Protein AF-A0A0N4TG33-F1 (afdb_monomer_lite)

Secondary structure (DSSP, 8-state):
-PPTTSS--TT-TT--HHHHT---HHHHHHHHHHHHHHHHHHTGGGS-HHHHHHHHHHHHHHHT--

pLDDT: mean 94.69, std 6.24, range [63.03, 98.56]

Structure (mmCIF, N/CA/C/O backbone):
data_AF-A0A0N4TG33-F1
#
_entry.id   AF-A0A0N4TG33-F1
#
loop_
_atom_site.group_PDB
_atom_site.id
_atom_site.type_symbol
_atom_site.label_atom_id
_atom_site.label_alt_id
_atom_site.label_comp_id
_atom_site.label_asym_id
_atom_site.label_entity_id
_atom_site.label_seq_id
_atom_site.pdbx_PDB_ins_code
_atom_site.Cartn_x
_atom_site.Cartn_y
_atom_site.Cartn_z
_atom_site.occupancy
_atom_site.B_iso_or_equiv
_atom_site.auth_seq_id
_atom_site.auth_comp_id
_atom_site.auth_asym_id
_atom_site.auth_atom_id
_atom_site.pdbx_PDB_model_num
ATOM 1 N N . MET A 1 1 ? 10.002 -4.130 -2.890 1.00 63.03 1 MET A N 1
ATOM 2 C CA . MET A 1 1 ? 9.874 -4.240 -4.360 1.00 63.03 1 MET A CA 1
ATOM 3 C C . MET A 1 1 ? 10.839 -5.306 -4.850 1.00 63.03 1 MET A C 1
ATOM 5 O O . MET A 1 1 ? 11.861 -5.497 -4.200 1.00 63.03 1 MET A O 1
ATOM 9 N N . ALA A 1 2 ? 10.527 -5.999 -5.949 1.00 71.69 2 ALA A N 1
ATOM 10 C CA . ALA A 1 2 ? 11.500 -6.879 -6.595 1.00 71.69 2 ALA A CA 1
ATOM 11 C C . ALA A 1 2 ? 12.730 -6.058 -7.013 1.00 71.69 2 ALA A C 1
ATOM 13 O O . ALA A 1 2 ? 12.593 -4.937 -7.507 1.00 71.69 2 ALA A O 1
ATOM 14 N N . ASN A 1 3 ? 13.926 -6.598 -6.788 1.00 81.88 3 ASN A N 1
ATOM 15 C CA . ASN A 1 3 ? 15.155 -5.913 -7.170 1.00 81.88 3 ASN A CA 1
ATOM 16 C C . ASN A 1 3 ? 15.248 -5.860 -8.699 1.00 81.88 3 ASN A C 1
ATOM 18 O O . ASN A 1 3 ? 14.883 -6.821 -9.378 1.00 81.88 3 ASN A O 1
ATOM 22 N N . LEU A 1 4 ? 15.746 -4.752 -9.253 1.00 83.06 4 LEU A N 1
ATOM 23 C CA . LEU A 1 4 ? 15.956 -4.649 -10.697 1.00 83.06 4 LEU A CA 1
ATOM 24 C C . LEU A 1 4 ? 16.822 -5.825 -11.180 1.00 83.06 4 LEU A C 1
ATOM 26 O O . LEU A 1 4 ? 17.907 -6.059 -10.652 1.00 83.06 4 LEU A O 1
ATOM 30 N N . GLY A 1 5 ? 16.318 -6.570 -12.165 1.00 83.00 5 GLY A N 1
ATOM 31 C CA . GLY A 1 5 ? 16.988 -7.752 -12.715 1.00 83.00 5 GLY A CA 1
ATOM 32 C C . GLY A 1 5 ? 16.703 -9.068 -11.982 1.00 83.00 5 GLY A C 1
ATOM 33 O O . GLY A 1 5 ? 17.143 -10.112 -12.454 1.00 83.00 5 GLY A O 1
ATOM 34 N N . SER A 1 6 ? 15.937 -9.068 -10.881 1.00 92.19 6 SER A N 1
ATOM 35 C CA . SER A 1 6 ? 15.521 -10.316 -10.217 1.00 92.19 6 SER A CA 1
ATOM 36 C C . SER A 1 6 ? 14.365 -11.029 -10.926 1.00 92.19 6 SER A C 1
ATOM 38 O O . SER A 1 6 ? 14.053 -12.167 -10.587 1.00 92.19 6 SER A O 1
ATOM 40 N N . ILE A 1 7 ? 13.710 -10.368 -11.885 1.00 91.56 7 ILE A N 1
ATOM 41 C CA . ILE A 1 7 ? 12.670 -10.951 -12.741 1.00 91.56 7 ILE A CA 1
ATOM 42 C C . ILE A 1 7 ? 13.221 -11.034 -14.162 1.00 91.56 7 ILE A C 1
ATOM 44 O O . ILE A 1 7 ? 13.755 -10.058 -14.691 1.00 91.56 7 ILE A O 1
ATOM 48 N N . ASN A 1 8 ? 13.077 -12.204 -14.784 1.00 92.00 8 ASN A N 1
ATOM 49 C CA . ASN A 1 8 ? 13.479 -12.414 -16.167 1.00 92.00 8 ASN A CA 1
ATOM 50 C C . ASN A 1 8 ? 12.483 -11.743 -17.123 1.00 92.00 8 ASN A C 1
ATOM 52 O O . ASN A 1 8 ? 11.318 -12.127 -17.173 1.00 92.00 8 ASN A O 1
ATOM 56 N N . LEU A 1 9 ? 12.966 -10.780 -17.905 1.00 91.25 9 LEU A N 1
ATOM 57 C CA . LEU A 1 9 ? 12.195 -10.081 -18.939 1.00 91.25 9 LEU A CA 1
ATOM 58 C C . LEU A 1 9 ? 12.656 -10.428 -20.364 1.00 91.25 9 LEU A C 1
ATOM 60 O O . LEU A 1 9 ? 12.338 -9.722 -21.319 1.00 91.25 9 LEU A O 1
ATOM 64 N N . SER A 1 10 ? 13.427 -11.506 -20.525 1.00 93.06 10 SER A N 1
ATOM 65 C CA . SER A 1 10 ? 13.907 -11.952 -21.835 1.00 93.06 10 SER A CA 1
ATOM 66 C C . SER A 1 10 ? 12.733 -12.217 -22.779 1.00 93.06 10 SER A C 1
ATOM 68 O O . SER A 1 10 ? 11.807 -12.949 -22.438 1.00 93.06 10 SER A O 1
ATOM 70 N N . GLY A 1 11 ? 12.782 -11.631 -23.977 1.00 95.81 11 GLY A N 1
ATOM 71 C CA . GLY A 1 11 ? 11.712 -11.733 -24.975 1.00 95.81 11 GLY A CA 1
ATOM 72 C C . GLY A 1 11 ? 10.623 -10.658 -24.876 1.00 95.81 11 GLY A C 1
ATOM 73 O O . GLY A 1 11 ? 9.751 -10.628 -25.739 1.00 95.81 11 GLY A O 1
ATOM 74 N N . LEU A 1 12 ? 10.684 -9.752 -23.892 1.00 94.19 12 LEU A N 1
ATOM 75 C CA . LEU A 1 12 ? 9.766 -8.615 -23.763 1.00 94.19 12 LEU A CA 1
ATOM 76 C C . LEU A 1 12 ? 10.485 -7.299 -24.123 1.00 94.19 12 LEU A C 1
ATOM 78 O O . LEU A 1 12 ? 11.262 -6.787 -23.314 1.00 94.19 12 LEU A O 1
ATOM 82 N N . PRO A 1 13 ? 10.278 -6.737 -25.330 1.00 92.44 13 PRO A N 1
ATOM 83 C CA . PRO A 1 13 ? 10.892 -5.466 -25.708 1.00 92.44 13 PRO A CA 1
ATOM 84 C C . PRO A 1 13 ? 10.200 -4.274 -25.026 1.00 92.44 13 PRO A C 1
ATOM 86 O O . PRO A 1 13 ? 9.015 -4.331 -24.707 1.00 92.44 13 PRO A O 1
ATOM 89 N N . ASN A 1 14 ? 10.929 -3.162 -24.873 1.00 93.25 14 ASN A N 1
ATOM 90 C CA . ASN A 1 14 ? 10.408 -1.858 -24.424 1.00 93.25 14 ASN A CA 1
ATOM 91 C C . ASN A 1 14 ? 9.780 -1.830 -23.017 1.00 93.25 14 ASN A C 1
ATOM 93 O O . ASN A 1 14 ? 8.853 -1.064 -22.764 1.00 93.25 14 ASN A O 1
ATOM 97 N N . ILE A 1 15 ? 10.283 -2.640 -22.083 1.00 92.50 15 ILE A N 1
ATOM 98 C CA . ILE A 1 15 ? 9.774 -2.650 -20.709 1.00 92.50 15 ILE A CA 1
ATOM 99 C C . ILE A 1 15 ? 10.337 -1.486 -19.886 1.00 92.50 15 ILE A C 1
ATOM 101 O O . ILE A 1 15 ? 11.547 -1.370 -19.691 1.00 92.50 15 ILE A O 1
ATOM 105 N N . ASN A 1 16 ? 9.438 -0.681 -19.319 1.00 92.62 16 ASN A N 1
ATOM 106 C CA . ASN A 1 16 ? 9.765 0.306 -18.297 1.00 92.62 16 ASN A CA 1
ATOM 107 C C . ASN A 1 16 ? 9.632 -0.310 -16.895 1.00 92.62 16 ASN A C 1
ATOM 109 O O . ASN A 1 16 ? 8.561 -0.308 -16.290 1.00 92.62 16 ASN A O 1
ATOM 113 N N . TRP A 1 17 ? 10.734 -0.841 -16.364 1.00 91.12 17 TRP A N 1
ATOM 114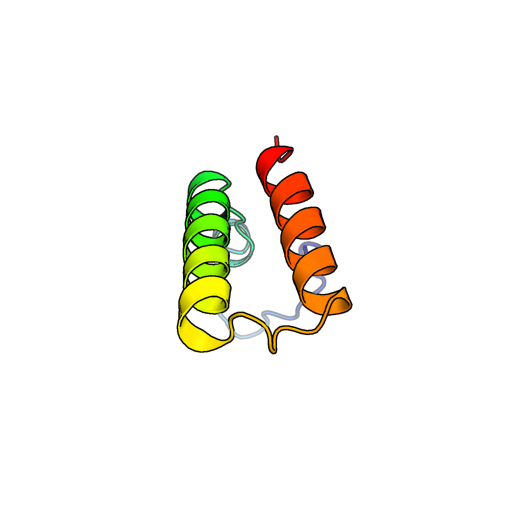 C CA . TRP A 1 17 ? 10.749 -1.459 -15.033 1.00 91.12 17 TRP A CA 1
ATOM 115 C C . TRP A 1 17 ? 10.318 -0.505 -13.914 1.00 91.12 17 TRP A C 1
ATOM 117 O O . TRP A 1 17 ? 9.624 -0.916 -12.985 1.00 91.12 17 TRP A O 1
ATOM 127 N N . ALA A 1 18 ? 10.741 0.759 -13.989 1.00 91.12 18 ALA A N 1
ATOM 128 C CA . ALA A 1 18 ? 10.476 1.742 -12.943 1.00 91.12 18 ALA A CA 1
ATOM 129 C C . ALA A 1 18 ? 8.979 2.042 -12.817 1.00 91.12 18 ALA A C 1
ATOM 131 O O . ALA A 1 18 ? 8.469 2.172 -11.710 1.00 91.12 18 ALA A O 1
ATOM 132 N N . GLU A 1 19 ? 8.279 2.105 -13.947 1.00 92.88 19 GLU A N 1
ATOM 133 C CA . GLU A 1 19 ? 6.829 2.278 -13.989 1.00 92.88 19 GLU A CA 1
ATOM 134 C C . GLU A 1 19 ? 6.093 1.017 -13.527 1.00 92.88 19 GLU A C 1
ATOM 136 O O . GLU A 1 19 ? 5.231 1.112 -12.655 1.00 92.88 19 GLU A O 1
ATOM 141 N N . LEU A 1 20 ? 6.491 -0.166 -14.016 1.00 91.94 20 LEU A N 1
ATOM 142 C CA . LEU A 1 20 ? 5.898 -1.448 -13.605 1.00 91.94 20 LEU A CA 1
ATOM 143 C C . LEU A 1 20 ? 5.975 -1.694 -12.095 1.00 91.94 20 LEU A C 1
ATOM 145 O O . LEU A 1 20 ? 5.066 -2.281 -11.517 1.00 91.94 20 LEU A O 1
ATOM 149 N N . MET A 1 21 ? 7.075 -1.278 -11.469 1.00 92.56 21 MET A N 1
ATOM 1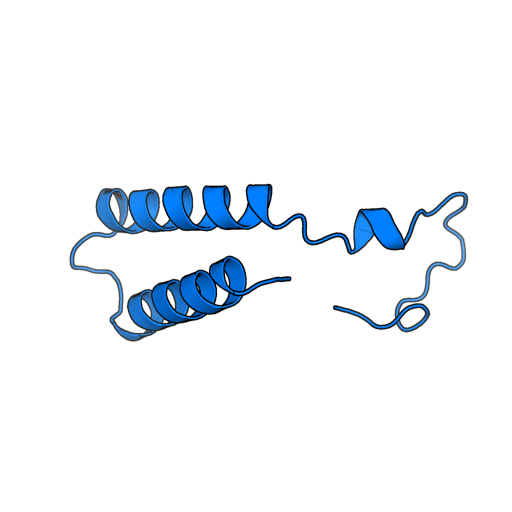50 C CA . MET A 1 21 ? 7.316 -1.463 -10.036 1.00 92.56 21 MET A CA 1
ATOM 151 C C . MET A 1 21 ? 6.992 -0.208 -9.218 1.00 92.56 21 MET A C 1
ATOM 153 O O . MET A 1 21 ? 7.345 -0.145 -8.039 1.00 92.56 21 MET A O 1
ATOM 157 N N . SER A 1 22 ? 6.368 0.806 -9.825 1.00 94.06 22 SER A N 1
ATOM 158 C CA . SER A 1 22 ? 6.077 2.063 -9.143 1.00 94.06 22 SER A CA 1
ATOM 159 C C . SER A 1 22 ? 5.077 1.862 -8.000 1.00 94.06 22 SER A C 1
ATOM 161 O O . SER A 1 22 ? 4.110 1.112 -8.101 1.00 94.06 22 SER A O 1
ATOM 163 N N . LEU A 1 23 ? 5.312 2.557 -6.884 1.00 95.31 23 LEU A N 1
ATOM 164 C CA . LEU A 1 23 ? 4.380 2.634 -5.757 1.00 95.31 23 LEU A CA 1
ATOM 165 C C . LEU A 1 23 ? 4.061 4.111 -5.486 1.00 95.31 23 LEU A C 1
ATOM 167 O O . LEU A 1 23 ? 4.609 4.702 -4.554 1.00 95.31 23 LEU A O 1
ATOM 171 N N . PRO A 1 24 ? 3.231 4.755 -6.327 1.00 96.56 24 PRO A N 1
ATOM 172 C CA . PRO A 1 24 ? 2.883 6.158 -6.144 1.00 96.56 24 PRO A CA 1
ATOM 173 C C . PRO A 1 24 ? 2.104 6.346 -4.836 1.00 96.56 24 PRO A C 1
ATOM 175 O O . PRO A 1 24 ? 0.992 5.845 -4.692 1.00 96.56 24 PRO A O 1
ATOM 178 N N . LYS A 1 25 ? 2.675 7.092 -3.880 1.00 97.25 25 LYS A N 1
ATOM 179 C CA . LYS A 1 25 ? 2.117 7.254 -2.524 1.00 97.25 25 LYS A CA 1
ATOM 180 C C . LYS A 1 25 ? 0.649 7.678 -2.523 1.00 97.25 25 LYS A C 1
ATOM 182 O O . LYS A 1 25 ? -0.140 7.119 -1.775 1.00 97.25 25 LYS A O 1
ATOM 187 N N . LYS A 1 26 ? 0.287 8.651 -3.366 1.00 97.81 26 LYS A N 1
ATOM 188 C CA . LYS A 1 26 ? -1.085 9.170 -3.452 1.00 97.81 26 LYS A CA 1
ATOM 189 C C . LYS A 1 26 ? -2.098 8.059 -3.750 1.00 97.81 26 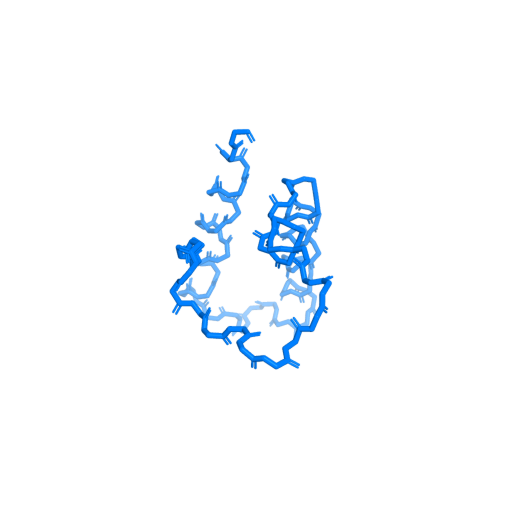LYS A C 1
ATOM 191 O O . LYS A 1 26 ? -3.053 7.921 -3.001 1.00 97.81 26 LYS A O 1
ATOM 196 N N . TYR A 1 27 ? -1.835 7.259 -4.784 1.00 97.81 27 TYR A N 1
ATOM 197 C CA . TYR A 1 27 ? -2.689 6.135 -5.172 1.00 97.81 27 TYR A CA 1
ATOM 198 C C . TYR A 1 27 ? -2.899 5.174 -4.001 1.00 97.81 27 TYR A C 1
ATOM 200 O O . TYR A 1 27 ? -4.024 4.839 -3.664 1.00 97.81 27 TYR A O 1
ATOM 208 N N . TRP A 1 28 ? -1.813 4.780 -3.332 1.00 98.19 28 TRP A N 1
ATOM 209 C CA . TRP A 1 28 ? -1.895 3.821 -2.233 1.00 98.19 28 TRP A CA 1
ATOM 210 C C . TRP A 1 28 ? -2.582 4.388 -0.989 1.00 98.19 28 TRP A C 1
ATOM 212 O O . TRP A 1 28 ? -3.203 3.636 -0.252 1.00 98.19 28 TRP A O 1
ATOM 222 N N . VAL A 1 29 ? -2.487 5.695 -0.729 1.00 98.31 29 VAL A N 1
ATOM 223 C CA . VAL A 1 29 ? -3.249 6.326 0.361 1.00 98.31 29 VAL A CA 1
ATOM 224 C C . VAL A 1 29 ? -4.749 6.273 0.068 1.00 98.31 29 VAL A C 1
ATOM 226 O O . VAL A 1 29 ? -5.508 5.898 0.956 1.00 98.31 29 VAL A O 1
ATOM 229 N N . GLU A 1 30 ? -5.153 6.599 -1.160 1.00 98.44 30 GLU A N 1
ATOM 230 C CA . GLU A 1 30 ? -6.552 6.530 -1.603 1.00 98.44 30 GLU A CA 1
ATOM 231 C C . GLU A 1 30 ? -7.075 5.078 -1.548 1.00 98.44 30 GLU A C 1
ATOM 233 O O . GLU A 1 30 ? -8.125 4.822 -0.965 1.00 98.44 30 GLU A O 1
ATOM 238 N N . ASP A 1 31 ? -6.286 4.108 -2.021 1.00 98.31 31 ASP A N 1
ATOM 239 C CA . ASP A 1 31 ? -6.617 2.673 -1.994 1.00 98.31 31 ASP A CA 1
ATOM 240 C C . ASP A 1 31 ? -6.834 2.129 -0.564 1.00 98.31 31 ASP A C 1
ATOM 242 O O . ASP A 1 31 ? -7.744 1.332 -0.322 1.00 98.31 31 ASP A O 1
ATOM 246 N N . MET A 1 32 ? -6.062 2.603 0.425 1.00 98.25 32 MET A N 1
ATOM 247 C CA . MET A 1 32 ? -6.272 2.235 1.836 1.00 98.25 32 MET A CA 1
ATOM 248 C C . MET A 1 32 ? -7.568 2.811 2.412 1.00 98.25 32 MET A C 1
ATOM 250 O O . MET A 1 32 ? -8.224 2.154 3.225 1.00 98.25 32 MET A O 1
ATOM 254 N N . GLU A 1 33 ? -7.948 4.026 2.014 1.00 97.81 33 GLU A N 1
ATOM 255 C CA . GLU A 1 33 ? -9.211 4.642 2.433 1.00 97.81 33 GLU A CA 1
ATOM 256 C C . GLU A 1 33 ? -10.411 3.892 1.841 1.00 97.81 33 GLU A C 1
ATOM 258 O O . GLU A 1 33 ? -11.346 3.553 2.572 1.00 97.81 33 GLU A O 1
ATOM 263 N N . GLU A 1 34 ? -10.351 3.551 0.552 1.00 98.44 34 GLU A N 1
ATOM 264 C CA . GLU A 1 34 ? -11.384 2.762 -0.126 1.00 98.44 34 GLU A CA 1
ATOM 265 C C . GLU A 1 34 ? -11.495 1.343 0.445 1.00 98.44 34 GLU A C 1
ATOM 267 O O . GLU A 1 34 ? -12.598 0.879 0.741 1.00 98.44 34 GLU A O 1
ATOM 272 N N . THR A 1 35 ? -10.368 0.666 0.680 1.00 98.19 35 THR A N 1
ATOM 273 C CA . THR A 1 35 ? -10.350 -0.687 1.261 1.00 98.19 35 THR A CA 1
ATOM 274 C C . THR A 1 35 ? -10.955 -0.701 2.662 1.00 98.19 35 THR A C 1
ATOM 276 O O . THR A 1 35 ? -11.753 -1.584 2.991 1.00 98.19 35 THR A O 1
ATOM 279 N N . LYS A 1 36 ? -10.633 0.303 3.490 1.00 97.81 36 LYS A N 1
ATOM 280 C CA . LYS A 1 36 ? -11.242 0.452 4.814 1.00 97.81 36 LYS A CA 1
ATOM 281 C C . LYS A 1 36 ? -12.757 0.615 4.712 1.00 97.81 36 LYS A C 1
ATOM 283 O O . LYS A 1 36 ? -13.490 -0.073 5.419 1.00 97.81 36 LYS A O 1
ATOM 288 N N . HIS A 1 37 ? -13.220 1.476 3.810 1.00 98.19 37 HIS A N 1
ATOM 289 C CA . HIS A 1 37 ? -14.646 1.682 3.584 1.00 98.19 37 HIS A CA 1
ATOM 290 C C . HIS A 1 37 ? -15.354 0.399 3.130 1.00 98.19 37 HIS A C 1
ATOM 292 O O . HIS A 1 37 ? -16.424 0.063 3.639 1.00 98.19 37 HIS A O 1
ATOM 298 N N . PHE A 1 38 ? -14.734 -0.353 2.218 1.00 98.31 38 PHE A N 1
ATOM 299 C CA . PHE A 1 38 ? -15.248 -1.637 1.755 1.00 98.31 38 PHE A CA 1
ATOM 300 C C . PHE A 1 38 ? -15.390 -2.636 2.907 1.00 98.31 38 PHE A C 1
ATOM 302 O O . PHE A 1 38 ? -16.453 -3.238 3.058 1.00 98.31 38 PHE A O 1
ATOM 309 N N . PHE A 1 39 ? -14.366 -2.793 3.751 1.00 98.19 39 PHE A N 1
ATOM 310 C CA . PHE A 1 39 ? -14.456 -3.702 4.893 1.00 98.19 39 PHE A CA 1
ATOM 311 C C . PHE A 1 39 ? -15.519 -3.273 5.900 1.00 98.19 39 PHE A C 1
ATOM 313 O O . PHE A 1 39 ? -16.279 -4.123 6.356 1.00 98.19 39 PHE A O 1
ATOM 320 N N . GLU A 1 40 ? -15.642 -1.979 6.197 1.00 97.12 40 GLU A N 1
ATOM 321 C CA . GLU A 1 40 ? -16.691 -1.470 7.086 1.00 97.12 40 GLU A CA 1
ATOM 322 C C . GLU A 1 40 ? -18.102 -1.754 6.547 1.00 97.12 40 GLU A C 1
ATOM 324 O O . GLU A 1 40 ? -18.979 -2.155 7.310 1.00 97.12 40 GLU A O 1
ATOM 329 N N . GLN A 1 41 ? -18.329 -1.579 5.241 1.00 98.06 41 GLN A N 1
ATOM 330 C CA . GLN A 1 41 ? -19.658 -1.730 4.640 1.00 98.06 41 GLN A CA 1
ATOM 331 C C . GLN A 1 41 ? -20.042 -3.169 4.303 1.00 98.06 41 GLN A C 1
ATOM 333 O O . GLN A 1 41 ? -21.209 -3.533 4.432 1.00 98.06 41 GLN A O 1
ATOM 338 N N . GLN A 1 42 ? -19.095 -3.959 3.800 1.00 97.62 42 GLN A N 1
ATOM 339 C CA . GLN A 1 42 ? -19.378 -5.276 3.226 1.00 97.62 42 GLN A CA 1
ATOM 340 C C . GLN A 1 42 ? -19.102 -6.418 4.202 1.00 97.62 42 GLN A C 1
ATOM 342 O O . GLN A 1 42 ? -19.671 -7.495 4.045 1.00 97.62 42 GLN A O 1
ATOM 347 N N . VAL A 1 43 ? -18.238 -6.197 5.197 1.00 97.25 43 VAL A N 1
ATOM 348 C CA . VAL A 1 43 ? -17.844 -7.225 6.172 1.00 97.25 43 VAL A CA 1
ATOM 349 C C . VAL A 1 43 ? -18.273 -6.833 7.587 1.00 97.25 43 VAL A C 1
ATOM 351 O O . VAL A 1 43 ? -18.803 -7.654 8.331 1.00 97.25 43 VAL A O 1
ATOM 354 N N . GLY A 1 44 ? -18.095 -5.565 7.959 1.00 95.81 44 GLY A N 1
ATOM 355 C CA . GLY A 1 44 ? -18.536 -5.024 9.238 1.00 95.81 44 GLY A CA 1
ATOM 356 C C . GLY A 1 44 ? -17.938 -5.777 10.428 1.00 95.81 44 GLY A C 1
ATOM 357 O O . GLY A 1 44 ? -16.722 -5.932 10.537 1.00 95.81 44 GLY A O 1
ATOM 358 N N . SER A 1 45 ? -18.802 -6.245 11.331 1.00 96.56 45 SER A N 1
ATOM 359 C CA . SER A 1 45 ? -18.401 -6.947 12.558 1.00 96.56 45 SER A CA 1
ATOM 360 C C . SER A 1 45 ? -17.767 -8.316 12.327 1.00 96.56 45 SER A C 1
ATOM 362 O O . SER A 1 45 ? -17.126 -8.832 13.239 1.00 96.56 45 SER A O 1
ATOM 364 N N . ASP A 1 46 ? -17.941 -8.900 11.141 1.00 97.88 46 ASP A N 1
ATOM 365 C CA . ASP A 1 46 ? -17.412 -10.228 10.823 1.00 97.88 46 ASP A CA 1
ATOM 366 C C . ASP A 1 46 ? -15.961 -10.174 10.319 1.00 97.88 46 ASP A C 1
ATOM 368 O O . ASP A 1 46 ? -15.367 -11.211 10.018 1.00 97.88 46 ASP A O 1
ATOM 372 N N . LEU A 1 47 ? -15.364 -8.977 10.227 1.00 97.75 47 LEU A N 1
ATOM 373 C CA . LEU A 1 47 ? -13.972 -8.818 9.824 1.00 97.75 47 LEU A CA 1
ATOM 374 C C . LEU A 1 47 ? -13.055 -9.401 10.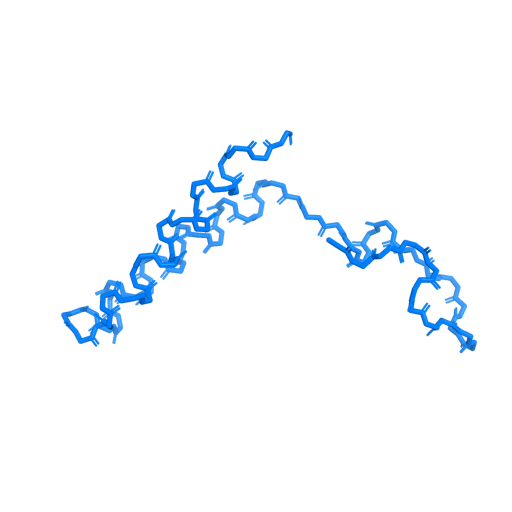911 1.00 97.75 47 LEU A C 1
ATOM 376 O O . LEU A 1 47 ? -13.081 -8.917 12.047 1.00 97.75 47 LEU A O 1
ATOM 380 N N . PRO A 1 48 ? -12.203 -10.393 10.591 1.00 98.38 48 PRO A N 1
ATOM 381 C CA . PRO A 1 48 ? -11.292 -10.948 11.580 1.00 98.38 48 PRO A CA 1
ATOM 382 C C . PRO A 1 48 ? -10.344 -9.868 12.131 1.00 98.38 48 PRO A C 1
ATOM 384 O O . PRO A 1 48 ? -9.792 -9.089 11.340 1.00 98.38 48 PRO A O 1
ATOM 387 N N . PRO A 1 49 ? -10.106 -9.818 13.456 1.00 97.50 49 PRO A N 1
ATOM 388 C CA . PRO A 1 49 ? -9.255 -8.801 14.077 1.00 97.50 49 PRO A CA 1
ATOM 389 C C . PRO A 1 49 ? -7.846 -8.726 13.484 1.00 97.50 49 PRO A C 1
ATOM 391 O O . PRO A 1 49 ? -7.261 -7.648 13.398 1.00 97.50 49 PRO A O 1
ATOM 394 N N . GLU A 1 50 ? -7.299 -9.856 13.042 1.00 98.31 50 GLU A N 1
ATOM 395 C CA . GLU A 1 50 ? -5.982 -9.937 12.418 1.00 98.31 50 GLU A CA 1
ATOM 396 C C . GLU A 1 50 ? -5.948 -9.184 11.082 1.00 98.31 50 GLU A C 1
ATOM 398 O O . GLU A 1 50 ? -4.978 -8.489 10.797 1.00 98.31 50 GLU A O 1
ATOM 403 N N . ILE A 1 51 ? -7.022 -9.254 10.291 1.00 98.19 51 ILE A N 1
ATOM 404 C CA . ILE A 1 51 ? -7.123 -8.549 9.005 1.00 98.19 51 ILE A CA 1
ATOM 405 C C . ILE A 1 51 ? -7.309 -7.047 9.231 1.00 98.19 51 ILE A C 1
ATOM 407 O O . ILE A 1 51 ? -6.683 -6.244 8.540 1.00 98.19 51 ILE A O 1
ATOM 411 N N . ALA A 1 52 ? -8.113 -6.661 10.227 1.00 97.81 52 ALA A N 1
ATOM 412 C CA . ALA A 1 52 ? -8.254 -5.262 10.627 1.00 97.81 52 ALA A CA 1
ATOM 413 C C . ALA A 1 52 ? -6.900 -4.665 11.043 1.00 97.81 52 ALA A C 1
ATOM 415 O O . ALA A 1 52 ? -6.526 -3.580 10.596 1.00 97.8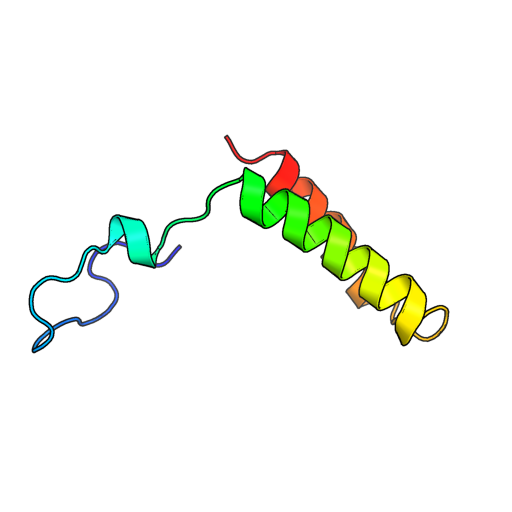1 52 ALA A O 1
ATOM 416 N N . LYS A 1 53 ? -6.129 -5.415 11.836 1.00 98.31 53 LYS A N 1
ATOM 417 C CA . LYS A 1 53 ? -4.783 -5.029 12.256 1.00 98.31 53 LYS A CA 1
ATOM 418 C C . LYS A 1 53 ? -3.826 -4.885 11.067 1.00 98.31 53 LYS A C 1
ATOM 420 O O . LYS A 1 53 ? -3.118 -3.885 10.987 1.00 98.31 53 LYS A O 1
ATOM 425 N N . GLU A 1 54 ? -3.814 -5.833 10.130 1.00 98.50 54 GLU A N 1
ATOM 426 C CA . GLU A 1 54 ? -2.967 -5.729 8.931 1.00 98.50 54 GLU A CA 1
ATOM 427 C C . GLU A 1 54 ? -3.324 -4.506 8.076 1.00 98.50 54 GLU A C 1
ATOM 429 O O . GLU A 1 54 ? -2.425 -3.809 7.600 1.00 98.50 54 GLU A O 1
ATOM 434 N N . LEU A 1 55 ? -4.618 -4.193 7.930 1.00 98.25 55 LEU A N 1
ATOM 435 C CA . LEU A 1 55 ? -5.072 -2.988 7.234 1.00 98.25 55 LEU A CA 1
ATOM 436 C C . LEU A 1 55 ? -4.563 -1.713 7.929 1.00 98.25 55 LEU A C 1
ATOM 438 O O . LEU A 1 55 ? -4.063 -0.802 7.261 1.00 98.25 55 LEU A O 1
ATOM 442 N N . GLU A 1 56 ? -4.643 -1.639 9.259 1.00 98.25 56 GLU A N 1
ATOM 443 C CA . GLU A 1 56 ? -4.120 -0.505 10.032 1.00 98.25 56 GLU A CA 1
ATOM 444 C C . GLU A 1 56 ? -2.602 -0.350 9.872 1.00 98.25 56 GLU A C 1
ATOM 446 O O . GLU A 1 56 ? -2.108 0.744 9.573 1.00 98.25 56 GLU A O 1
ATOM 451 N N . GLU A 1 57 ? -1.848 -1.439 10.020 1.00 98.56 57 GLU A N 1
ATOM 452 C CA . GLU A 1 57 ? -0.391 -1.420 9.914 1.00 98.56 57 GLU A CA 1
ATOM 453 C C . GLU 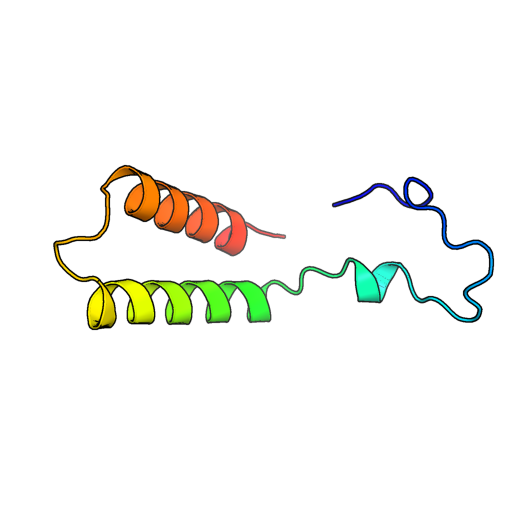A 1 57 ? 0.082 -1.097 8.490 1.00 98.56 57 GLU A C 1
ATOM 455 O O . GLU A 1 57 ? 1.032 -0.328 8.304 1.00 98.56 57 GLU A O 1
ATOM 460 N N . GLN A 1 58 ? -0.583 -1.640 7.467 1.00 98.31 58 GLN A N 1
ATOM 461 C CA . GLN A 1 58 ? -0.302 -1.317 6.070 1.00 98.31 58 GLN A CA 1
ATOM 462 C C . GLN A 1 58 ? -0.588 0.158 5.779 1.00 98.31 58 GLN A C 1
ATOM 464 O O . GLN A 1 58 ? 0.267 0.839 5.203 1.00 98.31 58 GLN A O 1
ATOM 469 N N . THR A 1 59 ? -1.722 0.677 6.255 1.00 98.38 59 THR A N 1
ATOM 470 C CA . THR A 1 59 ? -2.082 2.095 6.127 1.00 98.38 59 THR A CA 1
ATOM 471 C C . THR A 1 59 ? -1.027 2.996 6.768 1.00 98.38 59 THR A C 1
ATOM 473 O O . THR A 1 59 ? -0.621 3.999 6.175 1.00 98.38 59 THR A O 1
ATOM 476 N N . ALA A 1 60 ? -0.535 2.640 7.957 1.00 98.44 60 ALA A N 1
ATOM 477 C CA . ALA A 1 60 ? 0.521 3.387 8.635 1.00 98.44 60 ALA A CA 1
ATOM 478 C C . ALA A 1 60 ? 1.827 3.412 7.821 1.00 98.44 60 ALA A C 1
ATOM 480 O O . ALA A 1 60 ? 2.414 4.482 7.636 1.00 98.44 60 ALA A O 1
ATOM 481 N N . ARG A 1 61 ? 2.256 2.264 7.272 1.00 98.50 61 ARG A N 1
ATOM 482 C CA . ARG A 1 61 ? 3.453 2.174 6.414 1.00 98.50 61 ARG A CA 1
ATOM 483 C C . ARG A 1 61 ? 3.320 3.028 5.153 1.00 98.50 61 ARG A C 1
ATOM 485 O O . ARG A 1 61 ? 4.258 3.742 4.809 1.00 98.50 61 ARG A O 1
ATOM 492 N N . ILE A 1 62 ? 2.161 2.994 4.495 1.00 98.06 62 ILE A N 1
ATOM 493 C CA . ILE A 1 62 ? 1.895 3.766 3.272 1.00 98.06 62 ILE A CA 1
ATOM 494 C C . ILE A 1 62 ? 1.904 5.273 3.559 1.00 98.06 62 ILE A C 1
ATOM 496 O O . ILE A 1 62 ? 2.545 6.046 2.845 1.00 98.06 62 ILE A O 1
ATOM 500 N N . LYS A 1 63 ? 1.270 5.715 4.652 1.00 97.31 63 LYS A N 1
ATOM 501 C CA . LYS A 1 63 ? 1.290 7.131 5.061 1.00 97.31 63 LYS A CA 1
ATOM 502 C C . LYS A 1 63 ? 2.705 7.629 5.371 1.00 97.31 63 LYS A C 1
ATOM 504 O O . LYS A 1 63 ? 3.020 8.786 5.078 1.00 97.31 63 LYS A O 1
ATOM 509 N N . ALA A 1 64 ? 3.562 6.753 5.892 1.00 97.94 64 ALA A N 1
ATOM 510 C CA . ALA A 1 64 ? 4.964 7.031 6.187 1.00 97.94 64 ALA A CA 1
ATOM 511 C C . ALA A 1 64 ? 5.916 6.905 4.979 1.00 97.94 64 ALA A C 1
ATOM 513 O O . ALA A 1 64 ? 7.105 7.178 5.137 1.00 97.94 64 ALA A O 1
ATOM 514 N N . MET A 1 65 ? 5.435 6.515 3.787 1.00 95.56 65 MET A N 1
ATOM 515 C CA . MET A 1 65 ? 6.277 6.462 2.583 1.00 95.56 65 MET A CA 1
ATOM 516 C C . MET A 1 65 ? 6.914 7.835 2.292 1.00 95.56 65 MET A C 1
ATOM 518 O O . MET A 1 65 ? 6.241 8.854 2.495 1.00 95.56 65 MET A O 1
ATOM 522 N N . PRO A 1 66 ? 8.180 7.870 1.837 1.00 86.75 66 PRO A N 1
ATOM 523 C CA . PRO A 1 66 ? 8.878 9.108 1.497 1.00 86.75 66 PRO A CA 1
ATOM 524 C C . PRO A 1 66 ? 8.261 9.831 0.293 1.00 86.75 66 PRO A C 1
ATOM 526 O O . PRO A 1 66 ? 7.559 9.177 -0.515 1.00 86.75 66 PRO A O 1
#

InterPro domains:
  IPR008209 Phosphoenolpyruvate carboxykinase, GTP-utilising [PTHR11561] (5-64)
  IPR013035 Phosphoenolpyruvate carboxykinase, C-terminal [G3DSA:3.90.228.20] (1-65)
  IPR035077 Phosphoenolpyruvate carboxykinase, C-terminal P-loop domain [PF00821] (5-61)

Sequence (66 aa):
MANLGSINLSGLPNINWAELMSLPKKYWVEDMEETKHFFEQQVGSDLPPEIAKELEEQTARIKAMP

Radius of gyration: 16.32 Å; chains: 1; bounding box: 37×22×40 Å

Foldseek 3Di:
DPDVPNDDPPPPPPDDPCVVPDDPLVVVLVVLVVVVVCCCPPVNPVPPPVVVVVSVVSNVVSVPDD

Organism: Brugia pahangi (NCBI:txid6280)